Protein AF-A0A9D4Y0A9-F1 (afdb_monomer_lite)

Radius of gyration: 25.13 Å; chains: 1; bounding box: 81×42×46 Å

pLDDT: mean 72.72, std 16.49, range [34.88, 95.12]

Structure (mmCIF, N/CA/C/O backbone):
data_AF-A0A9D4Y0A9-F1
#
_entry.id   AF-A0A9D4Y0A9-F1
#
loop_
_atom_site.group_PDB
_atom_site.id
_atom_site.type_symbol
_atom_site.label_atom_id
_atom_site.label_alt_id
_atom_site.label_comp_id
_atom_site.label_asym_id
_atom_site.label_entity_id
_atom_site.label_seq_id
_atom_site.pdbx_PDB_ins_code
_atom_site.Cartn_x
_atom_site.Cartn_y
_atom_site.Cartn_z
_atom_site.occupancy
_atom_site.B_iso_or_equiv
_atom_site.auth_seq_id
_atom_site.auth_comp_id
_atom_site.auth_asym_id
_atom_site.auth_atom_id
_atom_site.pdbx_PDB_model_num
ATOM 1 N N . MET A 1 1 ? -43.538 0.210 0.755 1.00 42.31 1 MET A N 1
ATOM 2 C CA . MET A 1 1 ? -42.316 -0.611 0.658 1.00 42.31 1 MET A CA 1
ATOM 3 C C . MET A 1 1 ? -41.550 -0.335 1.935 1.00 42.31 1 MET A C 1
ATOM 5 O O . MET A 1 1 ? -41.033 0.759 2.087 1.00 42.31 1 MET A O 1
ATOM 9 N N . PHE A 1 2 ? -41.704 -1.212 2.922 1.00 34.88 2 PHE A N 1
ATOM 10 C CA . PHE A 1 2 ? -41.319 -0.950 4.309 1.00 34.88 2 PHE A CA 1
ATOM 11 C C . PHE A 1 2 ? -40.033 -1.703 4.626 1.00 34.88 2 PHE A C 1
ATOM 13 O O . PHE A 1 2 ? -39.947 -2.895 4.338 1.00 34.88 2 PHE A O 1
ATOM 20 N N . ILE A 1 3 ? -39.069 -1.012 5.230 1.00 43.25 3 ILE A N 1
ATOM 21 C CA . ILE A 1 3 ? -37.944 -1.647 5.911 1.00 43.25 3 ILE A CA 1
ATOM 22 C C . ILE A 1 3 ? -38.524 -2.171 7.222 1.00 43.25 3 ILE A C 1
ATOM 24 O O . ILE A 1 3 ? -38.900 -1.390 8.093 1.00 43.25 3 ILE A O 1
ATOM 28 N N . GLN A 1 4 ? -38.734 -3.481 7.310 1.00 42.62 4 GLN A N 1
ATOM 29 C CA . GLN A 1 4 ? -39.177 -4.113 8.545 1.00 42.62 4 GLN A CA 1
ATOM 30 C C . GLN A 1 4 ? -37.930 -4.609 9.267 1.00 42.62 4 GLN A C 1
ATOM 32 O O . GLN A 1 4 ? -37.292 -5.566 8.833 1.00 42.62 4 GLN A O 1
ATOM 37 N N . THR A 1 5 ? -37.570 -3.924 10.347 1.00 46.09 5 THR A N 1
ATOM 38 C CA . THR A 1 5 ? -36.531 -4.357 11.273 1.00 46.09 5 THR A CA 1
ATOM 39 C C . THR A 1 5 ? -37.108 -5.482 12.129 1.00 46.09 5 THR A C 1
ATOM 41 O O . THR A 1 5 ? -37.903 -5.257 13.040 1.00 46.09 5 THR A O 1
ATOM 44 N N . GLN A 1 6 ? -36.765 -6.732 11.815 1.00 42.66 6 GLN A N 1
ATOM 45 C CA . GLN A 1 6 ? -36.963 -7.815 12.774 1.00 42.66 6 GLN A CA 1
ATOM 46 C C . GLN A 1 6 ? -35.759 -7.850 13.708 1.00 42.66 6 GLN A C 1
ATOM 48 O O . GLN A 1 6 ? -34.638 -8.118 13.289 1.00 42.66 6 GLN A O 1
ATOM 53 N N . SER A 1 7 ? -36.017 -7.553 14.979 1.00 42.94 7 SER A N 1
ATOM 54 C CA . SER A 1 7 ? -35.047 -7.679 16.058 1.00 42.94 7 SER A CA 1
ATOM 55 C C . SER A 1 7 ? -34.827 -9.163 16.360 1.00 42.94 7 SER A C 1
ATOM 57 O O . SER A 1 7 ? -35.723 -9.846 16.857 1.00 42.94 7 SER A O 1
ATOM 59 N N . THR A 1 8 ? -33.634 -9.668 16.054 1.00 45.00 8 THR A N 1
ATOM 60 C CA . THR A 1 8 ? -33.099 -10.902 16.643 1.00 45.00 8 THR A CA 1
ATOM 61 C C . THR A 1 8 ? -31.757 -10.600 17.299 1.00 45.00 8 THR A C 1
ATOM 63 O O . THR A 1 8 ? -31.035 -9.744 16.793 1.00 45.00 8 THR A O 1
ATOM 66 N N . PRO A 1 9 ? -31.398 -11.269 18.409 1.00 51.59 9 PRO A N 1
ATOM 67 C CA . PRO A 1 9 ? -30.566 -10.630 19.420 1.00 51.59 9 PRO A CA 1
ATOM 68 C C . PRO A 1 9 ? -29.122 -10.329 19.038 1.00 51.59 9 PRO A C 1
ATOM 70 O O . PRO A 1 9 ? -28.572 -9.467 19.691 1.00 51.59 9 PRO A O 1
ATOM 73 N N . ASN A 1 10 ? -28.484 -10.984 18.061 1.00 43.28 10 ASN A N 1
ATOM 74 C CA . ASN A 1 10 ? -27.030 -10.814 17.867 1.00 43.28 10 ASN A CA 1
ATOM 75 C C . ASN A 1 10 ? -26.527 -11.081 16.436 1.00 43.28 10 ASN A C 1
ATOM 77 O O . ASN A 1 10 ? -25.427 -11.587 16.258 1.00 43.28 10 ASN A O 1
ATOM 81 N N . THR A 1 11 ? -27.316 -10.816 15.396 1.00 48.38 11 THR A N 1
ATOM 82 C CA . THR A 1 11 ? -26.800 -10.844 14.014 1.00 48.38 11 THR A CA 1
ATOM 83 C C . THR A 1 11 ? -27.599 -9.881 13.148 1.00 48.38 11 THR A C 1
ATOM 85 O O . THR A 1 11 ? -28.676 -10.212 12.653 1.00 48.38 11 THR A O 1
ATOM 88 N N . GLU A 1 12 ? -27.072 -8.674 12.949 1.00 49.12 12 GLU A N 1
ATOM 89 C CA . GLU A 1 12 ? -27.535 -7.801 11.872 1.00 49.12 12 GLU A CA 1
ATOM 90 C C . GLU A 1 12 ? -27.048 -8.388 10.546 1.00 49.12 12 GLU A C 1
ATOM 92 O O . GLU A 1 12 ? -25.934 -8.154 10.082 1.00 49.12 12 GLU A O 1
ATOM 97 N N . SER A 1 13 ? -27.873 -9.246 9.948 1.00 48.97 13 SER A N 1
ATOM 98 C CA . SER A 1 13 ? -27.609 -9.755 8.609 1.00 48.97 13 SER A CA 1
ATOM 99 C C . SER A 1 13 ? -27.963 -8.660 7.602 1.00 48.97 13 SER A C 1
ATOM 101 O O . SER A 1 13 ? -29.125 -8.483 7.232 1.00 48.97 13 SER A O 1
ATOM 103 N N . LEU A 1 14 ? -26.954 -7.888 7.188 1.00 54.03 14 LEU A N 1
ATOM 104 C CA . LEU A 1 14 ? -27.074 -6.919 6.102 1.00 54.03 14 LEU A CA 1
ATOM 105 C C . LEU A 1 14 ? -27.307 -7.676 4.787 1.00 54.03 14 LEU A C 1
ATOM 107 O O . LEU A 1 14 ? -26.376 -8.151 4.137 1.00 54.03 14 LEU A O 1
ATOM 111 N N . MET A 1 15 ? -28.572 -7.821 4.393 1.00 54.88 15 MET A N 1
ATOM 112 C CA . MET A 1 15 ? -28.926 -8.354 3.080 1.00 54.88 15 MET A CA 1
ATOM 113 C C . MET A 1 15 ? -28.636 -7.292 2.017 1.00 54.88 15 MET A C 1
ATOM 115 O O . MET A 1 15 ? -29.389 -6.334 1.844 1.00 54.88 15 MET A O 1
ATOM 119 N N . PHE A 1 16 ? -27.538 -7.463 1.283 1.00 53.59 16 PHE A N 1
ATOM 120 C CA . PHE A 1 16 ? -27.227 -6.617 0.136 1.00 53.59 16 PHE A CA 1
ATOM 121 C C . PHE A 1 16 ? -28.207 -6.907 -1.007 1.00 53.59 16 PHE A C 1
ATOM 123 O O . PHE A 1 16 ? -28.226 -7.998 -1.577 1.00 53.59 16 PHE A O 1
ATOM 130 N N . HIS A 1 17 ? -29.038 -5.923 -1.357 1.00 60.31 17 HIS A N 1
ATOM 131 C CA . HIS A 1 17 ? -29.876 -6.005 -2.548 1.00 60.31 17 HIS A CA 1
ATOM 132 C C . HIS A 1 17 ? -29.044 -5.709 -3.808 1.00 60.31 17 HIS A C 1
ATOM 134 O O . HIS A 1 17 ? -28.286 -4.738 -3.817 1.00 60.31 17 HIS A O 1
ATOM 140 N N . PRO A 1 18 ? -29.233 -6.463 -4.907 1.00 65.38 18 PRO A N 1
ATOM 141 C CA . PRO A 1 18 ? -28.372 -6.407 -6.095 1.00 65.38 18 PRO A CA 1
ATOM 142 C C . PRO A 1 18 ? -28.377 -5.069 -6.863 1.00 65.38 18 PRO A C 1
ATOM 144 O O . PRO A 1 18 ? -27.591 -4.913 -7.786 1.00 65.38 18 PRO A O 1
ATOM 147 N N . ASN A 1 19 ? -29.223 -4.099 -6.486 1.00 67.69 19 ASN A N 1
ATOM 148 C CA . ASN A 1 19 ? -29.311 -2.770 -7.112 1.00 67.69 19 ASN A CA 1
ATOM 149 C C . ASN A 1 19 ? -29.177 -1.606 -6.106 1.00 67.69 19 ASN A C 1
ATOM 151 O O . ASN A 1 19 ? -29.623 -0.493 -6.385 1.00 67.69 19 ASN A O 1
ATOM 155 N N . ALA A 1 20 ? -28.627 -1.840 -4.912 1.00 72.31 20 ALA A N 1
ATOM 156 C CA . ALA A 1 20 ? -28.426 -0.765 -3.944 1.00 72.31 20 ALA A CA 1
ATOM 157 C C . ALA A 1 20 ? -27.282 0.163 -4.397 1.00 72.31 20 ALA A C 1
ATOM 159 O O . ALA A 1 20 ? -26.138 -0.270 -4.525 1.00 72.31 20 ALA A O 1
ATOM 160 N N . SER A 1 21 ? -27.585 1.445 -4.637 1.00 78.94 21 SER A N 1
ATOM 161 C CA . SER A 1 21 ? -26.549 2.453 -4.899 1.00 78.94 21 SER A CA 1
ATOM 162 C C . SER A 1 21 ? -25.767 2.750 -3.617 1.00 78.94 21 SER A C 1
ATOM 164 O O . SER A 1 21 ? -26.349 2.916 -2.542 1.00 78.94 21 SER A O 1
ATOM 166 N N . TRP A 1 22 ? -24.444 2.852 -3.748 1.00 81.56 22 TRP A N 1
ATOM 167 C CA . TRP A 1 22 ? -23.506 3.156 -2.665 1.00 81.56 22 TRP A CA 1
ATOM 168 C C . TRP A 1 22 ? -23.883 4.409 -1.863 1.00 81.56 22 TRP A C 1
ATOM 170 O O . TRP A 1 22 ? -23.676 4.450 -0.652 1.00 81.56 22 TRP A O 1
ATOM 180 N N . GLU A 1 23 ? -24.496 5.406 -2.506 1.00 85.06 23 GLU A N 1
ATOM 181 C CA . GLU A 1 23 ? -24.946 6.635 -1.840 1.00 85.06 23 GLU A CA 1
ATOM 182 C C . GLU A 1 23 ? -25.963 6.379 -0.721 1.00 85.06 23 GLU A C 1
ATOM 184 O O . GLU A 1 23 ? -25.985 7.115 0.264 1.00 85.06 23 GLU A O 1
ATOM 189 N N . PHE A 1 24 ? -26.759 5.312 -0.834 1.00 82.00 24 PHE A N 1
ATOM 190 C CA . PHE A 1 24 ? -27.741 4.924 0.180 1.00 82.00 24 PHE A CA 1
ATOM 191 C C . PHE A 1 24 ? -27.181 3.932 1.202 1.00 82.00 24 PHE A C 1
ATOM 193 O O . PHE A 1 24 ? -27.677 3.874 2.321 1.00 82.00 24 PHE A O 1
ATOM 200 N N . LEU A 1 25 ? -26.133 3.183 0.847 1.00 82.88 25 LEU A N 1
ATOM 201 C CA . LEU A 1 25 ? -25.462 2.253 1.762 1.00 82.88 25 LEU A CA 1
ATOM 202 C C . LEU A 1 25 ? -24.489 2.968 2.702 1.00 82.88 25 LEU A C 1
ATOM 204 O O . LEU A 1 25 ? -24.344 2.579 3.857 1.00 82.88 25 LEU A O 1
ATOM 208 N N . LYS A 1 26 ? -23.836 4.030 2.222 1.00 84.88 26 LYS A N 1
ATOM 209 C CA . LYS A 1 26 ? -22.851 4.801 2.984 1.00 84.88 26 LYS A CA 1
ATOM 210 C C . LYS A 1 26 ? -23.339 5.248 4.375 1.00 84.88 26 LYS A C 1
ATOM 212 O O . LYS A 1 26 ? -22.583 5.034 5.322 1.00 84.88 26 LYS A O 1
ATOM 217 N N . PRO A 1 27 ? -24.530 5.861 4.545 1.00 89.81 27 PRO A N 1
ATOM 218 C CA . PRO A 1 27 ? -24.985 6.287 5.869 1.00 89.81 27 PRO A CA 1
ATOM 219 C C . PRO A 1 27 ? -25.250 5.113 6.822 1.00 89.81 27 PRO A C 1
ATOM 221 O O . PRO A 1 27 ? -24.865 5.201 7.982 1.00 89.81 27 PRO A O 1
ATOM 224 N N . GLU A 1 28 ? -25.830 4.013 6.337 1.00 85.44 28 GLU A N 1
ATOM 225 C CA . GLU A 1 28 ? -26.124 2.818 7.148 1.00 85.44 28 GLU A CA 1
ATOM 226 C C . GLU A 1 28 ? -24.837 2.113 7.601 1.00 85.44 28 GLU A C 1
ATOM 228 O O . GLU A 1 28 ? -24.659 1.821 8.781 1.00 85.44 28 GLU A O 1
ATOM 233 N N . ILE A 1 29 ? -23.882 1.918 6.684 1.00 87.44 29 ILE A N 1
ATOM 234 C CA . ILE A 1 29 ? -22.576 1.315 6.997 1.00 87.44 29 ILE A CA 1
ATOM 235 C C . ILE A 1 29 ? -21.818 2.177 8.008 1.00 87.44 29 ILE A C 1
ATOM 237 O O . ILE A 1 29 ? -21.231 1.662 8.956 1.00 87.44 29 ILE A O 1
ATOM 241 N N . PHE A 1 30 ? -21.826 3.497 7.818 1.00 89.19 30 PHE A N 1
ATOM 242 C CA . PHE A 1 30 ? -21.162 4.409 8.740 1.00 89.19 30 PHE A CA 1
ATOM 243 C C . PHE A 1 30 ? -21.802 4.380 10.131 1.00 89.19 30 PHE A C 1
ATOM 245 O O . PHE A 1 30 ? -21.079 4.369 11.124 1.00 89.19 30 PHE A O 1
ATOM 252 N N . ALA A 1 31 ? -23.135 4.334 10.207 1.00 88.69 31 ALA A N 1
ATOM 253 C CA . ALA A 1 31 ? -23.849 4.212 11.472 1.00 88.69 31 ALA A CA 1
ATOM 254 C C . ALA A 1 31 ? -23.481 2.913 12.199 1.00 88.69 31 ALA A C 1
ATOM 256 O O . ALA A 1 31 ? -23.106 2.976 13.366 1.00 88.69 31 ALA A O 1
ATOM 257 N N . ALA A 1 32 ? -23.482 1.777 11.498 1.00 86.81 32 ALA A N 1
ATOM 258 C CA . ALA A 1 32 ? -23.100 0.485 12.067 1.00 86.81 32 ALA A CA 1
ATOM 259 C C . ALA A 1 32 ? -21.649 0.477 12.585 1.00 86.81 32 ALA A C 1
ATOM 261 O O . ALA A 1 32 ? -21.379 0.008 13.689 1.00 86.81 32 ALA A O 1
ATOM 262 N N . ILE A 1 33 ? -20.707 1.057 11.830 1.00 87.69 33 ILE A N 1
ATOM 263 C CA . ILE A 1 33 ? -19.308 1.181 12.268 1.00 87.69 33 ILE A CA 1
ATOM 264 C C . ILE A 1 33 ? -19.209 2.061 13.522 1.00 87.69 33 ILE A C 1
ATOM 266 O O . ILE A 1 33 ? -18.531 1.696 14.479 1.00 87.69 33 ILE A O 1
ATOM 270 N N . MET A 1 34 ? -19.874 3.218 13.541 1.00 88.12 34 MET A N 1
ATOM 271 C CA . MET A 1 34 ? -19.819 4.141 14.681 1.00 88.12 34 MET A CA 1
ATOM 272 C C . MET A 1 34 ? -20.483 3.563 15.934 1.00 88.12 34 MET A C 1
ATOM 274 O O . MET A 1 34 ? -19.989 3.797 17.039 1.00 88.12 34 MET A O 1
ATOM 278 N N . ASP A 1 35 ? -21.564 2.799 15.773 1.00 84.69 35 ASP A N 1
ATOM 279 C CA . ASP A 1 35 ? -22.215 2.075 16.864 1.00 84.69 35 ASP A CA 1
ATOM 280 C C . ASP A 1 35 ? -21.267 1.028 17.462 1.00 84.69 35 ASP A C 1
ATOM 282 O O . ASP A 1 35 ? -21.054 1.021 18.671 1.00 84.69 35 ASP A O 1
ATOM 286 N N . PHE A 1 36 ? -20.564 0.261 16.621 1.00 84.06 36 PHE A N 1
ATOM 287 C CA . PHE A 1 36 ? -19.533 -0.682 17.064 1.00 84.06 36 PHE A CA 1
ATOM 288 C C . PHE A 1 36 ? -18.380 0.002 17.826 1.00 84.06 36 PHE A C 1
ATOM 290 O O . PHE A 1 36 ? -17.984 -0.435 18.905 1.00 84.06 36 PHE A O 1
ATOM 297 N N . TYR A 1 37 ? -17.847 1.122 17.324 1.00 82.75 37 TYR A N 1
ATOM 298 C CA . TYR A 1 37 ? -16.806 1.866 18.053 1.00 82.75 37 TYR A CA 1
ATOM 299 C C . TYR A 1 37 ? -17.305 2.423 19.394 1.00 82.75 37 TYR A C 1
ATOM 301 O O . TYR A 1 37 ? -16.519 2.574 20.331 1.00 82.75 37 TYR A O 1
ATOM 309 N N . SER A 1 38 ? -18.600 2.727 19.492 1.00 82.75 38 SER A N 1
ATOM 310 C CA . SER A 1 38 ? -19.228 3.243 20.712 1.00 82.75 38 SER A CA 1
ATOM 311 C C . SER A 1 38 ? -19.620 2.129 21.688 1.00 82.75 38 SER A C 1
ATOM 313 O O . SER A 1 38 ? -19.674 2.379 22.892 1.00 82.75 38 SER A O 1
ATOM 315 N N . SER A 1 39 ? -19.862 0.907 21.198 1.00 82.75 39 SER A N 1
ATOM 316 C CA . SER A 1 39 ? -20.247 -0.254 22.008 1.00 82.75 39 SER A CA 1
ATOM 317 C C . SER A 1 39 ? -19.091 -0.784 22.864 1.00 82.75 39 SER A C 1
ATOM 319 O O . SER A 1 39 ? -19.326 -1.441 23.879 1.00 82.75 39 SER A O 1
ATOM 321 N N . GLY A 1 40 ? -17.844 -0.457 22.499 1.00 78.62 40 GLY A N 1
ATOM 322 C CA . GLY A 1 40 ? -16.646 -0.869 23.234 1.00 78.62 40 GLY A CA 1
ATOM 323 C C . GLY A 1 40 ? -16.357 -2.368 23.131 1.00 78.62 40 GLY A C 1
ATOM 324 O O . GLY A 1 40 ? -15.604 -2.904 23.946 1.00 78.62 40 GLY A O 1
ATOM 325 N N . GLU A 1 41 ? -16.963 -3.046 22.156 1.00 77.25 41 GLU A N 1
ATOM 326 C CA . GLU A 1 41 ? -16.726 -4.457 21.886 1.00 77.25 41 GLU A CA 1
ATOM 327 C C . GLU A 1 41 ? -15.267 -4.673 21.431 1.00 77.25 41 GLU A C 1
ATOM 329 O O . GLU A 1 41 ? -14.704 -3.832 20.719 1.00 77.25 41 GLU A O 1
ATOM 334 N N . PRO A 1 42 ? -14.594 -5.754 21.871 1.00 77.62 42 PRO A N 1
ATOM 335 C CA . PRO A 1 42 ? -13.219 -6.008 21.473 1.00 77.62 42 PRO A CA 1
ATOM 336 C C . PRO A 1 42 ? -13.088 -6.083 19.945 1.00 77.62 42 PRO A C 1
ATOM 338 O O . PRO A 1 42 ? -13.618 -6.980 19.301 1.00 77.62 42 PRO A O 1
ATOM 341 N N . LEU A 1 43 ? -12.307 -5.151 19.384 1.00 68.56 43 LEU A N 1
ATOM 342 C CA . LEU A 1 43 ? -11.956 -5.068 17.955 1.00 68.56 43 LEU A CA 1
ATOM 343 C C . LEU A 1 43 ? -11.306 -6.349 17.413 1.00 68.56 43 LEU A C 1
ATOM 345 O O . LEU A 1 43 ? -11.306 -6.592 16.208 1.00 68.56 43 LEU A O 1
ATOM 349 N N . PHE A 1 44 ? -10.729 -7.149 18.307 1.00 63.53 44 PHE A N 1
ATOM 350 C CA . PHE A 1 44 ? -10.057 -8.394 17.994 1.00 63.53 44 PHE A CA 1
ATOM 351 C C . PHE A 1 44 ? -10.674 -9.490 18.857 1.00 63.53 44 PHE A C 1
ATOM 353 O O . PHE A 1 44 ? -10.387 -9.582 20.050 1.00 63.53 44 PHE A O 1
ATOM 360 N N . LEU A 1 45 ? -11.513 -10.324 18.247 1.00 57.22 45 LEU A N 1
ATOM 361 C CA . LEU A 1 45 ? -11.714 -11.681 18.739 1.00 57.22 45 LEU A CA 1
ATOM 362 C C . LEU A 1 45 ? -10.352 -12.361 18.626 1.00 57.22 45 LEU A C 1
ATOM 364 O O . LEU A 1 45 ? -9.763 -12.370 17.546 1.00 57.22 45 LEU A O 1
ATOM 368 N N . ASP A 1 46 ? -9.829 -12.796 19.766 1.00 51.53 46 ASP A N 1
ATOM 369 C CA . ASP A 1 46 ? -8.555 -13.464 20.006 1.00 51.53 46 ASP A CA 1
ATOM 370 C C . ASP A 1 46 ? -7.873 -13.962 18.722 1.00 51.53 46 ASP A C 1
ATOM 372 O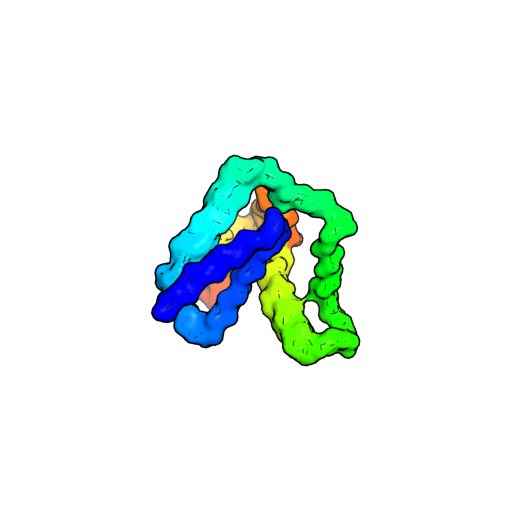 O . ASP A 1 46 ? -8.430 -14.784 17.989 1.00 51.53 46 ASP A O 1
ATOM 376 N N . SER A 1 47 ? -6.648 -13.483 18.472 1.00 55.16 47 SER A N 1
ATOM 377 C CA . SER A 1 47 ? -5.805 -13.678 17.274 1.00 55.16 47 SER A CA 1
ATOM 378 C C . SER A 1 47 ? -5.497 -15.133 16.859 1.00 55.16 47 SER A C 1
ATOM 380 O O . SER A 1 47 ? -4.539 -15.382 16.129 1.00 55.16 47 SER A O 1
ATOM 382 N N . G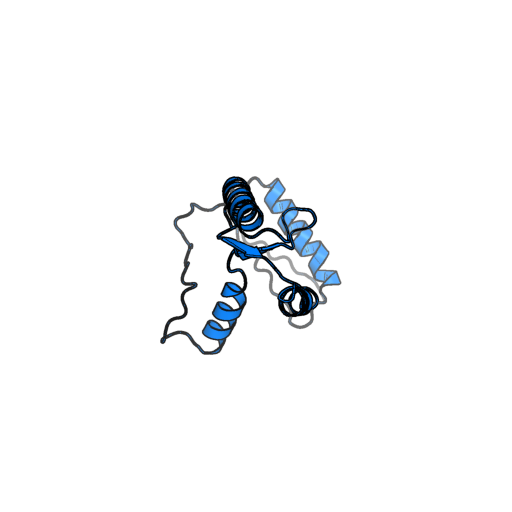LN A 1 48 ? -6.270 -16.113 17.315 1.00 53.31 48 GLN A N 1
ATOM 383 C CA . GLN A 1 48 ? -6.122 -17.532 17.035 1.00 53.31 48 GLN A CA 1
ATOM 384 C C . GLN A 1 48 ? -7.363 -18.172 16.383 1.00 53.31 48 GLN A C 1
ATOM 386 O O . GLN A 1 48 ? -7.336 -19.365 16.098 1.00 53.31 48 GLN A O 1
ATOM 391 N N . ALA A 1 49 ? -8.411 -17.406 16.058 1.00 51.78 49 ALA A N 1
ATOM 392 C CA . ALA A 1 49 ? -9.615 -17.934 15.409 1.00 51.78 49 ALA A CA 1
ATOM 393 C C . ALA A 1 49 ? -10.020 -17.138 14.155 1.00 51.78 49 ALA A C 1
ATOM 395 O O . ALA A 1 49 ? -11.105 -16.586 14.123 1.00 51.78 49 ALA A O 1
ATOM 396 N N . THR A 1 50 ? -9.120 -17.103 13.156 1.00 45.91 50 THR A N 1
ATOM 397 C CA . THR A 1 50 ? -9.324 -16.887 11.691 1.00 45.91 50 THR A CA 1
ATOM 398 C C . THR A 1 50 ? -8.175 -16.108 11.039 1.00 45.91 50 THR A C 1
ATOM 400 O O . THR A 1 50 ? -8.370 -15.342 10.101 1.00 45.91 50 THR A O 1
ATOM 403 N N . ALA A 1 51 ? -6.930 -16.349 11.448 1.00 45.97 51 ALA A N 1
ATOM 404 C CA . ALA A 1 51 ? -5.828 -16.208 10.503 1.00 45.97 51 ALA A CA 1
ATOM 405 C C . ALA A 1 51 ? -5.809 -17.461 9.614 1.00 45.97 51 ALA A C 1
ATOM 407 O O . ALA A 1 51 ? -4.898 -18.279 9.708 1.00 45.97 51 ALA A O 1
ATOM 408 N N . SER A 1 52 ? -6.814 -17.630 8.747 1.00 52.09 52 SER A N 1
ATOM 409 C CA . SER A 1 52 ? -6.613 -18.440 7.543 1.00 52.09 52 SER A CA 1
ATOM 410 C C . SER A 1 52 ? -5.711 -17.612 6.625 1.00 52.09 52 SER A C 1
ATOM 412 O O . SER A 1 52 ? -6.143 -16.974 5.674 1.00 52.09 52 SER A O 1
ATOM 414 N N . LYS A 1 53 ? -4.438 -17.510 7.018 1.00 52.44 53 LYS A N 1
ATOM 415 C CA . LYS A 1 53 ? -3.350 -16.983 6.200 1.00 52.44 53 LYS A CA 1
ATOM 416 C C . LYS A 1 53 ? -2.922 -18.096 5.259 1.00 52.44 53 LYS A C 1
ATOM 418 O O . LYS A 1 53 ? -1.811 -18.600 5.369 1.00 52.44 53 LYS A O 1
ATOM 423 N N . ASP A 1 54 ? -3.819 -18.495 4.375 1.00 64.19 54 ASP A N 1
ATOM 424 C CA . ASP A 1 54 ? -3.395 -19.220 3.193 1.00 64.19 54 ASP A CA 1
ATOM 425 C C . ASP A 1 54 ? -3.387 -18.252 2.013 1.00 64.19 54 ASP A C 1
ATOM 427 O O . ASP A 1 54 ? -4.285 -18.220 1.178 1.00 64.19 54 ASP A O 1
ATOM 431 N N . THR A 1 55 ? -2.408 -17.348 2.038 1.00 67.38 55 THR A N 1
ATOM 432 C CA . THR A 1 55 ? -2.122 -16.438 0.922 1.00 67.38 55 THR A CA 1
ATOM 433 C C . THR A 1 55 ? -1.219 -17.095 -0.114 1.00 67.38 55 THR A C 1
ATOM 435 O O . THR A 1 55 ? -1.005 -16.509 -1.163 1.00 67.38 55 THR A O 1
ATOM 438 N N . ALA A 1 56 ? -0.683 -18.285 0.175 1.00 73.06 56 ALA A N 1
ATOM 439 C CA . ALA A 1 56 ? 0.099 -19.037 -0.785 1.00 73.06 56 ALA A CA 1
ATOM 440 C C . ALA A 1 56 ? -0.822 -19.543 -1.900 1.00 73.06 56 ALA A C 1
ATOM 442 O O . ALA A 1 56 ? -1.925 -20.026 -1.638 1.00 73.06 56 ALA A O 1
ATOM 443 N N . ILE A 1 57 ? -0.375 -19.411 -3.146 1.00 71.88 57 ILE A N 1
ATOM 444 C CA . ILE A 1 57 ? -1.045 -20.046 -4.278 1.00 71.88 57 ILE A CA 1
ATOM 445 C C . ILE A 1 57 ? -0.751 -21.546 -4.209 1.00 71.88 57 ILE A C 1
ATOM 447 O O . ILE A 1 57 ? 0.410 -21.959 -4.214 1.00 71.88 57 ILE A O 1
ATOM 451 N N . HIS A 1 58 ? -1.806 -22.344 -4.132 1.00 79.81 58 HIS A N 1
ATOM 452 C CA . HIS A 1 58 ? -1.764 -23.798 -4.116 1.00 79.81 58 HIS A CA 1
ATOM 453 C C . HIS A 1 58 ? -2.311 -24.366 -5.432 1.00 79.81 58 HIS A C 1
ATOM 455 O O . HIS A 1 58 ? -3.182 -2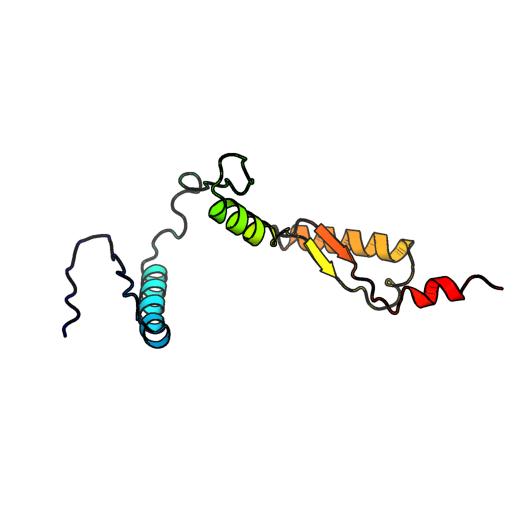3.774 -6.065 1.00 79.81 58 HIS A O 1
ATOM 461 N N . ASP A 1 59 ? -1.811 -25.534 -5.847 1.00 78.94 59 ASP A N 1
ATOM 462 C CA . ASP A 1 59 ? -2.235 -26.205 -7.091 1.00 78.94 59 ASP A CA 1
ATOM 463 C C . ASP A 1 59 ? -3.715 -26.640 -7.060 1.00 78.94 59 ASP A C 1
ATOM 465 O O . ASP A 1 59 ? -4.332 -26.911 -8.090 1.00 78.94 59 ASP A O 1
ATOM 469 N N . ASP A 1 60 ? -4.279 -26.717 -5.859 1.00 86.56 60 ASP A N 1
ATOM 470 C CA . ASP A 1 60 ? -5.668 -27.025 -5.548 1.00 86.56 60 ASP A CA 1
ATOM 471 C C . ASP A 1 60 ? -6.577 -25.780 -5.459 1.00 86.56 60 ASP A C 1
ATOM 473 O O . ASP A 1 60 ? -7.794 -25.920 -5.297 1.00 86.56 60 ASP A O 1
ATOM 477 N N . ASP A 1 61 ? -6.035 -24.568 -5.641 1.00 84.88 61 ASP A N 1
ATOM 478 C CA . ASP A 1 61 ? -6.836 -23.347 -5.729 1.00 84.88 61 ASP A CA 1
ATOM 479 C C . ASP A 1 61 ? -7.640 -23.284 -7.037 1.00 84.88 61 ASP A C 1
ATOM 481 O O . ASP A 1 61 ? -7.166 -23.596 -8.130 1.00 84.88 61 ASP A O 1
ATOM 485 N N . SER A 1 62 ? -8.884 -22.806 -6.947 1.00 90.00 62 SER A N 1
ATOM 486 C CA . SER A 1 62 ? -9.658 -22.489 -8.154 1.00 90.00 62 SER A CA 1
ATOM 487 C C . SER A 1 62 ? -9.022 -21.325 -8.923 1.00 90.00 62 SER A C 1
ATOM 489 O O . SER A 1 62 ? -8.471 -20.415 -8.309 1.00 90.00 62 SER A O 1
ATOM 491 N N . GLU A 1 63 ? -9.184 -21.291 -10.248 1.00 88.25 63 GLU A N 1
ATOM 492 C CA . GLU A 1 63 ? -8.665 -20.224 -11.126 1.00 88.25 63 GLU A CA 1
ATOM 493 C C . GLU A 1 63 ? -8.971 -18.808 -10.599 1.00 88.25 63 GLU A C 1
ATOM 495 O O . GLU A 1 63 ? -8.101 -17.942 -10.555 1.00 88.25 63 GLU A O 1
ATOM 500 N N . THR A 1 64 ? -10.198 -18.575 -10.123 1.00 86.88 64 THR A N 1
ATOM 501 C CA . THR A 1 64 ? -10.602 -17.284 -9.546 1.00 86.88 64 THR A CA 1
ATOM 502 C C . THR A 1 64 ? -9.887 -16.982 -8.230 1.00 86.88 64 THR A C 1
ATOM 504 O O . THR A 1 64 ? -9.516 -15.839 -7.983 1.00 86.88 64 THR A O 1
ATOM 507 N N . VAL A 1 65 ? -9.680 -17.991 -7.383 1.00 84.50 65 VAL A N 1
ATOM 508 C CA . VAL A 1 65 ? -8.959 -17.837 -6.111 1.00 84.50 65 VAL A CA 1
ATOM 509 C C . VAL A 1 65 ? -7.478 -17.578 -6.367 1.00 84.50 65 VAL A C 1
ATOM 511 O O . VAL A 1 65 ? -6.927 -16.683 -5.737 1.00 84.50 65 VAL A O 1
ATOM 514 N N . ALA A 1 66 ? -6.865 -18.264 -7.332 1.00 82.31 66 ALA A N 1
ATOM 515 C CA . ALA A 1 66 ? -5.489 -18.011 -7.750 1.00 82.31 66 ALA A CA 1
ATOM 516 C C . ALA A 1 66 ? -5.314 -16.572 -8.266 1.00 82.31 66 ALA A C 1
ATOM 518 O O . ALA A 1 66 ? -4.415 -15.867 -7.817 1.00 82.31 66 ALA A O 1
ATOM 519 N N . MET A 1 67 ? -6.235 -16.090 -9.109 1.00 81.56 67 MET A N 1
ATOM 520 C CA . MET A 1 67 ? -6.230 -14.705 -9.597 1.00 81.56 67 MET A CA 1
ATOM 521 C C . MET A 1 67 ? -6.411 -13.681 -8.462 1.00 81.56 67 MET A C 1
ATOM 523 O O . MET A 1 67 ? -5.750 -12.644 -8.437 1.00 81.56 67 MET A O 1
ATOM 527 N N . ILE A 1 68 ? -7.301 -13.947 -7.501 1.00 83.94 68 ILE A N 1
ATOM 528 C CA . ILE A 1 68 ? -7.491 -13.072 -6.334 1.00 83.94 68 ILE A CA 1
ATOM 529 C C . ILE A 1 68 ? -6.239 -13.075 -5.445 1.00 83.94 68 ILE A C 1
ATOM 531 O O . ILE A 1 68 ? -5.822 -12.007 -4.996 1.00 83.94 68 ILE A O 1
ATOM 535 N N . LYS A 1 69 ? -5.626 -14.242 -5.207 1.00 80.19 69 LYS A N 1
ATOM 536 C CA . LYS A 1 69 ? -4.380 -14.372 -4.437 1.00 80.19 69 LYS A CA 1
ATOM 537 C C . LYS A 1 69 ? -3.239 -13.606 -5.118 1.00 80.19 69 LYS A C 1
ATOM 539 O O . LYS A 1 69 ? -2.601 -12.799 -4.453 1.00 80.19 69 LYS A O 1
ATOM 544 N N . GLU A 1 70 ? -3.089 -13.716 -6.438 1.00 75.44 70 GLU A N 1
ATOM 545 C CA . GLU A 1 70 ? -2.117 -12.950 -7.236 1.00 75.44 70 GLU A CA 1
ATOM 546 C C . GLU A 1 70 ? -2.301 -11.422 -7.090 1.00 75.44 70 GLU A C 1
ATOM 548 O O . GLU A 1 70 ? -1.342 -10.675 -6.867 1.00 75.44 70 GLU A O 1
ATOM 553 N N . LEU A 1 71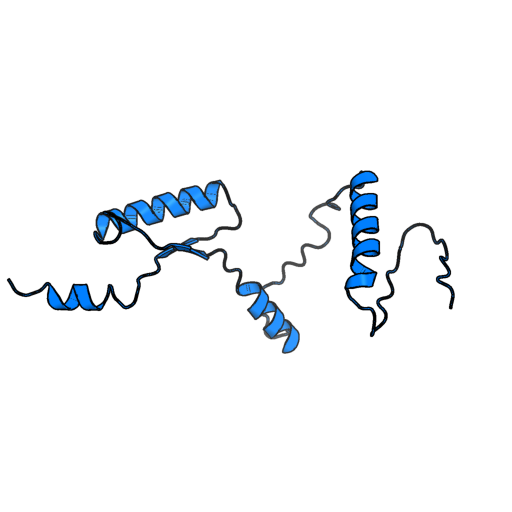 ? -3.547 -10.937 -7.126 1.00 74.00 71 LEU A N 1
ATOM 554 C CA . LEU A 1 71 ? -3.855 -9.515 -6.920 1.00 74.00 71 LEU A CA 1
ATOM 555 C C . LEU A 1 71 ? -3.553 -9.040 -5.490 1.00 74.00 71 LEU A C 1
ATOM 557 O O . LEU A 1 71 ? -3.107 -7.909 -5.291 1.00 74.00 71 LEU A O 1
ATOM 561 N N . LEU A 1 72 ? -3.776 -9.884 -4.481 1.00 68.12 72 LEU A N 1
ATOM 562 C CA . LEU A 1 72 ? -3.463 -9.562 -3.086 1.00 68.12 72 LEU A CA 1
ATOM 563 C C . LEU A 1 72 ? -1.951 -9.541 -2.835 1.00 68.12 72 LEU A C 1
ATOM 565 O O . LEU A 1 72 ? -1.459 -8.655 -2.132 1.00 68.12 72 LEU A O 1
ATOM 569 N N . GLU A 1 73 ? -1.210 -10.446 -3.470 1.00 64.38 73 GLU A N 1
ATOM 570 C CA . GLU A 1 73 ? 0.249 -10.553 -3.380 1.00 64.38 73 GLU A CA 1
ATOM 571 C C . GLU A 1 73 ? 0.975 -9.336 -3.969 1.00 64.38 73 GLU A C 1
ATOM 573 O O . GLU A 1 73 ? 2.117 -9.052 -3.609 1.00 64.38 73 GLU A O 1
ATOM 578 N N . THR A 1 74 ? 0.277 -8.534 -4.781 1.00 60.12 74 THR A N 1
ATOM 579 C CA . THR A 1 74 ? 0.764 -7.242 -5.292 1.00 60.12 74 THR A CA 1
ATOM 580 C C . THR A 1 74 ? 1.132 -6.263 -4.155 1.00 60.12 74 THR A C 1
ATOM 582 O O . THR A 1 74 ? 1.912 -5.334 -4.358 1.00 60.12 74 THR A O 1
ATOM 585 N N . HIS A 1 75 ? 0.676 -6.505 -2.919 1.00 63.44 75 HIS A N 1
ATOM 586 C CA . HIS A 1 75 ? 1.153 -5.824 -1.710 1.00 63.44 75 HIS A CA 1
ATOM 587 C C . HIS A 1 75 ? 2.412 -6.513 -1.151 1.00 63.44 75 HIS A C 1
ATOM 589 O O . HIS A 1 75 ? 2.438 -7.008 -0.024 1.00 63.44 75 HIS A O 1
ATOM 595 N N . THR A 1 76 ? 3.486 -6.537 -1.943 1.00 69.50 76 THR A N 1
ATOM 596 C CA . THR A 1 76 ? 4.739 -7.254 -1.634 1.00 69.50 76 THR A CA 1
ATOM 597 C C . THR A 1 76 ? 5.514 -6.686 -0.437 1.00 69.50 76 THR A C 1
ATOM 599 O O . THR A 1 76 ? 6.511 -7.271 -0.015 1.00 69.50 76 THR A O 1
ATOM 602 N N . GLY A 1 77 ? 5.079 -5.559 0.137 1.00 81.81 77 GLY A N 1
ATOM 603 C CA . GLY A 1 77 ? 5.808 -4.844 1.188 1.00 81.81 77 GLY A CA 1
ATOM 604 C C . GLY A 1 77 ? 7.073 -4.149 0.673 1.00 81.81 77 GLY A C 1
ATOM 605 O O . GLY A 1 77 ? 7.891 -3.711 1.479 1.00 81.81 77 GLY A O 1
ATOM 606 N N . ILE A 1 78 ? 7.253 -4.053 -0.649 1.00 87.94 78 ILE A N 1
ATOM 607 C CA . ILE A 1 78 ? 8.389 -3.371 -1.267 1.00 87.94 78 ILE A CA 1
ATOM 608 C C . ILE A 1 78 ? 8.037 -1.907 -1.523 1.00 87.94 78 ILE A C 1
ATOM 610 O O . ILE A 1 78 ? 7.099 -1.592 -2.256 1.00 87.94 78 ILE A O 1
ATOM 614 N N . VAL A 1 79 ? 8.814 -1.002 -0.933 1.00 87.75 79 VAL A N 1
ATOM 615 C CA . VAL A 1 79 ? 8.664 0.443 -1.115 1.00 87.75 79 VAL A CA 1
ATOM 616 C C . VAL A 1 79 ? 9.613 0.915 -2.212 1.00 87.75 79 VAL A C 1
ATOM 618 O O . VAL A 1 79 ? 10.832 0.808 -2.082 1.00 87.75 79 VAL A O 1
ATOM 621 N N . LYS A 1 80 ? 9.063 1.470 -3.294 1.00 90.12 80 LYS A N 1
ATOM 622 C CA . LYS A 1 80 ? 9.853 2.089 -4.366 1.00 90.12 80 LYS A CA 1
ATOM 623 C C . LYS A 1 80 ? 10.186 3.529 -4.005 1.00 90.12 80 LYS A C 1
ATOM 625 O O . LYS A 1 80 ? 9.294 4.311 -3.680 1.00 90.12 80 LYS A O 1
ATOM 630 N N . LEU A 1 81 ? 11.468 3.872 -4.046 1.00 86.12 81 LEU A N 1
ATOM 631 C CA . LEU A 1 81 ? 11.969 5.196 -3.700 1.00 86.12 81 LEU A CA 1
ATOM 632 C C . LEU A 1 81 ? 12.826 5.752 -4.830 1.00 86.12 81 LEU A C 1
ATOM 634 O O . LEU A 1 81 ? 13.717 5.082 -5.348 1.00 86.12 81 LEU A O 1
ATOM 638 N N . LYS A 1 82 ? 12.622 7.029 -5.137 1.00 86.44 82 LYS A N 1
ATOM 639 C CA . LYS A 1 82 ? 13.514 7.796 -5.998 1.00 86.44 82 LYS A CA 1
ATOM 640 C C . LYS A 1 82 ? 14.454 8.625 -5.139 1.00 86.44 82 LYS A C 1
ATOM 642 O O . LYS A 1 82 ? 14.024 9.542 -4.439 1.00 86.44 82 LYS A O 1
ATOM 647 N N . MET A 1 83 ? 15.743 8.306 -5.181 1.00 84.00 83 MET A N 1
ATOM 648 C CA . MET A 1 83 ? 16.747 9.097 -4.473 1.00 84.00 83 MET A CA 1
ATOM 649 C C . MET A 1 83 ? 17.001 10.408 -5.215 1.00 84.00 83 MET A C 1
ATOM 651 O O . MET A 1 83 ? 17.216 10.410 -6.423 1.00 84.00 83 MET A O 1
ATOM 655 N N . GLN A 1 84 ? 17.001 11.526 -4.490 1.00 81.50 84 GLN A N 1
ATOM 656 C CA . GLN A 1 84 ? 17.329 12.844 -5.033 1.00 81.50 84 GLN A CA 1
ATOM 657 C C . GLN A 1 84 ? 18.603 13.394 -4.377 1.00 81.50 84 GLN A C 1
ATOM 659 O O . GLN A 1 84 ? 18.854 13.171 -3.192 1.00 81.50 84 GLN A O 1
ATOM 664 N N . GLY A 1 85 ? 19.398 14.149 -5.139 1.00 79.19 85 GLY A N 1
ATOM 665 C CA . GLY A 1 85 ? 20.593 14.841 -4.644 1.00 79.19 85 GLY A CA 1
ATOM 666 C C . GLY A 1 85 ? 21.879 14.016 -4.743 1.00 79.19 85 GLY A C 1
ATOM 667 O O . GLY A 1 85 ? 21.970 13.071 -5.513 1.00 79.19 85 GLY A O 1
ATOM 668 N N . ALA A 1 86 ? 22.900 14.368 -3.958 1.00 76.81 86 ALA A N 1
ATOM 669 C CA . ALA A 1 86 ? 24.252 13.801 -4.086 1.00 76.81 86 ALA A CA 1
ATOM 670 C C . ALA A 1 86 ? 24.336 12.267 -3.911 1.00 76.81 86 ALA A C 1
ATOM 672 O O . ALA A 1 86 ? 25.316 11.651 -4.323 1.00 76.81 86 ALA A O 1
ATOM 673 N N . CYS A 1 87 ? 23.321 11.647 -3.302 1.00 70.06 87 CYS A N 1
ATOM 674 C CA . CYS A 1 87 ? 23.273 10.202 -3.081 1.00 70.06 87 CYS A CA 1
ATOM 675 C C . CYS A 1 87 ? 22.699 9.413 -4.268 1.00 70.06 87 CYS A C 1
ATOM 677 O O . CYS A 1 87 ? 22.804 8.192 -4.254 1.00 70.06 87 CYS A O 1
ATOM 679 N N . SER A 1 88 ? 22.116 10.068 -5.283 1.00 72.25 88 SER A N 1
ATOM 680 C CA . SER A 1 88 ? 21.510 9.376 -6.429 1.00 72.25 88 SER A CA 1
ATOM 681 C C . SER A 1 88 ? 22.531 8.865 -7.451 1.00 72.25 88 SER A C 1
ATOM 683 O O . SER A 1 88 ? 22.230 7.910 -8.152 1.00 72.25 88 SER A O 1
ATOM 685 N N . GLY A 1 89 ? 23.727 9.465 -7.524 1.00 70.38 89 GLY A N 1
ATOM 686 C CA . GLY A 1 89 ? 24.732 9.169 -8.561 1.00 70.38 89 GLY A CA 1
ATOM 687 C C . GLY A 1 89 ? 26.036 8.534 -8.067 1.00 70.38 89 GLY A C 1
ATOM 688 O O . GLY A 1 89 ? 26.962 8.365 -8.851 1.00 70.38 89 GLY A O 1
ATOM 689 N N . CYS A 1 90 ? 26.155 8.215 -6.774 1.00 78.25 90 CYS A N 1
ATOM 690 C CA . CYS A 1 90 ? 27.345 7.560 -6.226 1.00 78.25 90 CYS A CA 1
ATOM 691 C C . CYS A 1 90 ? 26.984 6.154 -5.716 1.00 78.25 90 CYS A C 1
ATOM 693 O O . CYS A 1 90 ? 26.169 6.046 -4.792 1.00 78.25 90 CYS A O 1
ATOM 695 N N . PRO A 1 91 ? 27.573 5.072 -6.259 1.00 78.19 91 PRO A N 1
ATOM 696 C CA . PRO A 1 91 ? 27.193 3.699 -5.917 1.00 78.19 91 PRO A CA 1
ATOM 697 C C . PRO A 1 91 ? 27.457 3.348 -4.445 1.00 78.19 91 PRO A C 1
ATOM 699 O O . PRO A 1 91 ? 26.715 2.577 -3.846 1.00 78.19 91 PRO A O 1
ATOM 702 N N . SER A 1 92 ? 28.470 3.947 -3.811 1.00 80.00 92 SER A N 1
ATOM 703 C CA . SER A 1 92 ? 28.746 3.711 -2.386 1.00 80.00 92 SER A CA 1
ATOM 704 C C . SER A 1 92 ? 27.748 4.426 -1.465 1.00 80.00 92 SER A C 1
ATOM 706 O O . SER A 1 92 ? 27.304 3.864 -0.456 1.00 80.00 92 SER A O 1
ATOM 708 N N . SER A 1 93 ? 27.354 5.649 -1.823 1.00 83.38 93 SER A N 1
ATOM 709 C CA . SER A 1 93 ? 26.396 6.449 -1.053 1.00 83.38 93 SER A CA 1
ATOM 710 C C . SER A 1 93 ? 24.956 5.958 -1.221 1.00 83.38 93 SER A C 1
ATOM 712 O O . SER A 1 93 ? 24.217 5.929 -0.240 1.00 83.38 93 SER A O 1
ATOM 714 N N . SER A 1 94 ? 24.563 5.535 -2.428 1.00 84.38 94 SER A N 1
ATOM 715 C CA . SER A 1 94 ? 23.219 5.007 -2.723 1.00 84.38 94 SER A CA 1
ATOM 716 C C . SER A 1 94 ? 22.937 3.706 -1.973 1.00 84.38 94 SER A C 1
ATOM 718 O O . SER A 1 94 ? 21.894 3.590 -1.334 1.00 84.38 94 SER A O 1
ATOM 720 N N . VAL A 1 95 ? 23.891 2.766 -1.943 1.00 87.69 95 VAL A N 1
ATOM 721 C CA . VAL A 1 95 ? 23.763 1.512 -1.178 1.00 87.69 95 VAL A CA 1
ATOM 722 C C . VAL A 1 95 ? 23.616 1.787 0.318 1.00 87.69 95 VAL A C 1
ATOM 724 O O . VAL A 1 95 ? 22.709 1.260 0.958 1.00 87.69 95 VAL A O 1
ATOM 727 N N . THR A 1 96 ? 24.472 2.646 0.879 1.00 89.06 96 THR A N 1
ATOM 728 C CA . THR A 1 96 ? 24.425 2.984 2.312 1.00 89.06 96 THR A CA 1
ATOM 729 C C . THR A 1 96 ? 23.102 3.656 2.681 1.00 89.06 96 THR A C 1
ATOM 731 O O . THR A 1 96 ? 22.477 3.298 3.681 1.00 89.06 96 THR A O 1
ATOM 734 N N . LEU A 1 97 ? 22.650 4.609 1.861 1.00 89.88 97 LEU A N 1
ATOM 735 C CA . LEU A 1 97 ? 21.404 5.330 2.096 1.00 89.88 97 LEU A CA 1
ATOM 736 C C . LEU A 1 97 ? 20.184 4.414 1.951 1.00 89.88 97 LEU A C 1
ATOM 738 O O . LEU A 1 97 ? 19.271 4.493 2.770 1.00 89.88 97 LEU A O 1
ATOM 742 N N . LYS A 1 98 ? 20.186 3.515 0.960 1.00 90.50 98 LYS A N 1
ATOM 743 C CA . LYS A 1 98 ? 19.111 2.545 0.730 1.00 90.50 98 LYS A CA 1
ATOM 744 C C . LYS A 1 98 ? 18.930 1.663 1.961 1.00 90.50 98 LYS A C 1
ATOM 746 O O . LYS A 1 98 ? 17.832 1.612 2.505 1.00 90.50 98 LYS A O 1
ATOM 751 N N . SER A 1 99 ? 20.018 1.062 2.443 1.00 92.19 99 SER A N 1
ATOM 752 C CA . SER A 1 99 ? 20.004 0.213 3.639 1.00 92.19 99 SER A CA 1
ATOM 753 C C . SER A 1 99 ? 19.556 0.975 4.890 1.00 92.19 99 SER A C 1
ATOM 755 O O . SER A 1 99 ? 18.840 0.430 5.728 1.00 92.19 99 SER A O 1
ATOM 757 N N . GLY A 1 100 ? 19.945 2.248 5.025 1.00 93.50 100 GLY A N 1
ATOM 758 C CA . GLY A 1 100 ? 19.509 3.097 6.135 1.00 93.50 100 GLY A CA 1
ATOM 759 C C . GLY A 1 100 ? 18.003 3.374 6.120 1.00 93.50 100 GLY A C 1
ATOM 760 O O . GLY A 1 100 ? 17.344 3.240 7.152 1.00 93.50 100 GLY A O 1
ATOM 761 N N . ILE A 1 101 ? 17.454 3.727 4.954 1.00 93.38 101 ILE A N 1
ATOM 762 C CA . ILE A 1 101 ? 16.021 4.003 4.791 1.00 93.38 101 ILE A CA 1
ATOM 763 C C . ILE A 1 101 ? 15.198 2.728 4.976 1.00 93.38 101 ILE A C 1
ATOM 765 O O . ILE A 1 101 ? 14.182 2.761 5.663 1.00 93.38 101 ILE A O 1
ATOM 769 N N . GLU A 1 102 ? 15.648 1.608 4.415 1.00 94.19 102 GLU A N 1
ATOM 770 C CA . GLU A 1 102 ? 15.002 0.305 4.563 1.00 94.19 102 GLU A CA 1
ATOM 771 C C . GLU A 1 102 ? 14.886 -0.102 6.035 1.00 94.19 102 GLU A C 1
ATOM 773 O O . GLU A 1 102 ? 13.783 -0.349 6.518 1.00 94.19 102 GLU A O 1
ATOM 778 N N . ASN A 1 103 ? 15.993 -0.062 6.782 1.00 95.12 103 ASN A N 1
ATOM 779 C CA . ASN A 1 103 ? 15.999 -0.414 8.202 1.00 95.12 103 ASN A CA 1
ATOM 780 C C . ASN A 1 103 ? 15.110 0.521 9.043 1.00 95.12 103 ASN A C 1
ATOM 782 O O . ASN A 1 103 ? 14.434 0.086 9.973 1.00 95.12 103 ASN A O 1
ATOM 786 N N . MET A 1 104 ? 15.086 1.815 8.711 1.00 94.75 104 MET A N 1
ATOM 787 C CA . MET A 1 104 ? 14.219 2.782 9.383 1.00 94.75 104 MET A CA 1
ATOM 788 C C . MET A 1 104 ? 12.736 2.511 9.083 1.00 94.75 104 MET A C 1
ATOM 790 O O . MET A 1 104 ? 11.917 2.512 10.000 1.00 94.75 104 MET A O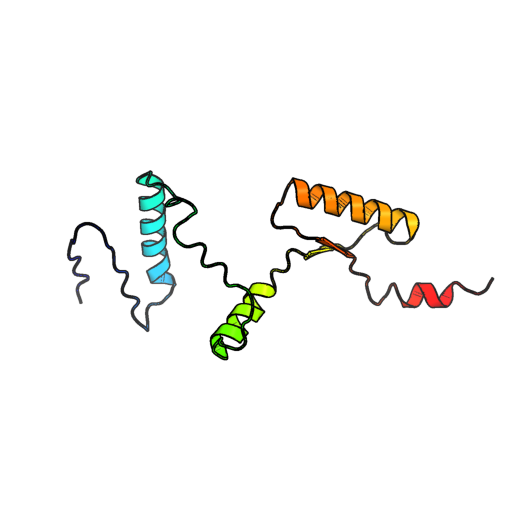 1
ATOM 794 N N . LEU A 1 105 ? 12.380 2.262 7.821 1.00 93.44 105 LEU A N 1
ATOM 795 C CA . LEU A 1 105 ? 11.001 1.973 7.428 1.00 93.44 105 LEU A CA 1
ATOM 796 C C . LEU A 1 105 ? 10.505 0.665 8.042 1.00 93.44 105 LEU A C 1
ATOM 798 O O . LEU A 1 105 ? 9.410 0.660 8.586 1.00 93.44 105 LEU A O 1
ATOM 802 N N . MET A 1 106 ? 11.322 -0.389 8.062 1.00 91.00 106 MET A N 1
ATOM 803 C CA . MET A 1 106 ? 10.988 -1.650 8.738 1.00 91.00 106 MET A CA 1
ATOM 804 C C . MET A 1 106 ? 10.752 -1.476 10.246 1.00 91.00 106 MET A C 1
ATOM 806 O O . MET A 1 106 ? 9.969 -2.214 10.839 1.00 91.00 106 MET A O 1
ATOM 810 N N . HIS A 1 107 ? 11.422 -0.509 10.886 1.00 92.94 107 HIS A N 1
ATOM 811 C CA . HIS A 1 107 ? 11.243 -0.232 12.312 1.00 92.94 107 HIS A CA 1
ATOM 812 C C . HIS A 1 107 ? 9.915 0.474 12.621 1.00 92.94 107 HIS A C 1
ATOM 814 O O . HIS A 1 107 ? 9.262 0.144 13.609 1.00 92.94 107 HIS A O 1
ATOM 820 N N . TYR A 1 108 ? 9.523 1.452 11.797 1.00 92.50 108 TYR A N 1
ATOM 821 C CA . TYR A 1 108 ? 8.317 2.259 12.030 1.00 92.50 108 TYR A CA 1
ATOM 822 C C . TYR A 1 108 ? 7.063 1.725 11.328 1.00 92.50 108 TYR A C 1
ATOM 824 O O . TYR A 1 108 ? 5.955 2.040 11.755 1.00 92.50 108 TYR A O 1
ATOM 832 N N . VAL A 1 109 ? 7.229 0.938 10.266 1.00 90.94 109 VAL A N 1
ATOM 833 C CA . VAL A 1 109 ? 6.155 0.392 9.430 1.00 90.94 109 VAL A CA 1
ATOM 834 C C . VAL A 1 109 ? 6.418 -1.109 9.228 1.00 90.94 109 VAL A C 1
ATOM 836 O O . VAL A 1 109 ? 7.123 -1.493 8.293 1.00 90.94 109 VAL A O 1
ATOM 839 N N . PRO A 1 110 ? 5.894 -1.982 10.108 1.00 81.06 110 PRO A N 1
ATOM 840 C CA . PRO A 1 110 ? 6.207 -3.413 10.113 1.00 81.06 110 PRO A CA 1
ATOM 841 C C . PRO A 1 110 ? 5.682 -4.175 8.884 1.00 81.06 110 PRO A C 1
ATOM 843 O O . PRO A 1 110 ? 6.089 -5.315 8.662 1.00 81.06 110 PRO A O 1
ATOM 846 N N . GLU A 1 111 ? 4.801 -3.580 8.071 1.00 85.00 111 GLU A N 1
ATOM 847 C CA . GLU A 1 111 ? 4.396 -4.154 6.782 1.00 85.00 111 GLU A CA 1
ATOM 848 C C . GLU A 1 111 ? 5.465 -4.006 5.684 1.00 85.00 111 GLU A C 1
ATOM 850 O O . GLU A 1 111 ? 5.383 -4.682 4.654 1.00 85.00 111 GLU A O 1
ATOM 855 N N . VAL A 1 112 ? 6.475 -3.148 5.881 1.00 89.94 112 VAL A N 1
ATOM 856 C CA . VAL A 1 112 ? 7.569 -2.965 4.920 1.00 89.94 112 VAL A CA 1
ATOM 857 C C . VAL A 1 112 ? 8.530 -4.150 5.001 1.00 89.94 112 VAL A C 1
ATOM 859 O O . VAL A 1 112 ? 9.126 -4.424 6.039 1.00 89.94 112 VAL A O 1
ATOM 862 N N . LYS A 1 113 ? 8.702 -4.841 3.873 1.00 89.00 113 LYS A N 1
ATOM 863 C CA . LYS A 1 113 ? 9.609 -5.984 3.691 1.00 89.00 113 LYS A CA 1
ATOM 864 C C . LYS A 1 113 ? 10.886 -5.632 2.934 1.00 89.00 113 LYS A C 1
ATOM 866 O O . LYS A 1 113 ? 11.819 -6.427 2.953 1.00 89.00 113 LYS A O 1
ATOM 871 N N . GLY A 1 114 ? 10.934 -4.479 2.271 1.00 90.25 114 GLY A N 1
ATOM 872 C CA . GLY A 1 114 ? 12.124 -4.048 1.545 1.00 90.25 114 GLY A CA 1
ATOM 873 C C . GLY A 1 114 ? 11.940 -2.736 0.797 1.00 90.25 114 GLY A C 1
ATOM 874 O O . GLY A 1 114 ? 10.845 -2.172 0.742 1.00 90.25 114 GLY A O 1
ATOM 875 N N . VAL A 1 115 ? 13.034 -2.251 0.212 1.00 91.81 115 VAL A N 1
ATOM 876 C CA . VAL A 1 115 ? 13.072 -1.010 -0.570 1.00 91.81 115 VAL A CA 1
ATOM 877 C C . VAL A 1 115 ? 13.746 -1.253 -1.920 1.00 91.81 115 VAL A C 1
ATOM 879 O O . VAL A 1 115 ? 14.794 -1.897 -1.998 1.00 91.81 115 VAL A O 1
ATOM 882 N N . GLU A 1 116 ? 13.193 -0.680 -2.984 1.00 89.94 116 GLU A N 1
ATOM 883 C CA . GLU A 1 116 ? 13.782 -0.670 -4.328 1.00 89.94 116 GLU A CA 1
ATOM 884 C C . GLU A 1 116 ? 14.016 0.764 -4.802 1.00 89.94 116 GLU A C 1
ATOM 886 O O . GLU A 1 116 ? 13.195 1.649 -4.562 1.00 89.94 116 GLU A O 1
ATOM 891 N N . GLN A 1 117 ? 15.148 0.999 -5.469 1.00 86.56 117 GLN A N 1
ATOM 892 C CA . GLN A 1 117 ? 15.434 2.299 -6.062 1.00 86.56 117 GLN A CA 1
ATOM 893 C C . GLN A 1 117 ? 14.868 2.341 -7.479 1.00 86.56 117 GLN A C 1
ATOM 895 O O . GLN A 1 117 ? 15.218 1.508 -8.312 1.00 86.56 117 GLN A O 1
ATOM 900 N N . GLU A 1 118 ? 14.013 3.321 -7.749 1.00 85.62 118 GLU A N 1
ATOM 901 C CA . GLU A 1 118 ? 13.548 3.609 -9.102 1.00 85.62 118 GLU A CA 1
ATOM 902 C C . GLU A 1 118 ? 14.580 4.508 -9.798 1.00 85.62 118 GLU A C 1
ATOM 904 O O . GLU A 1 118 ? 14.884 5.602 -9.312 1.00 85.62 118 GLU A O 1
ATOM 909 N N . MET A 1 119 ? 15.157 4.018 -10.898 1.00 70.62 119 MET A N 1
ATOM 910 C CA . MET A 1 119 ? 16.017 4.796 -11.796 1.00 70.62 119 MET A CA 1
ATOM 911 C C . MET A 1 119 ? 15.180 5.238 -12.999 1.00 70.62 119 MET A C 1
ATOM 913 O O . MET A 1 119 ? 14.460 4.422 -13.576 1.00 70.62 119 MET A O 1
ATOM 917 N N . ASP A 1 120 ? 15.234 6.521 -13.367 1.00 67.75 120 ASP A N 1
ATOM 918 C CA . ASP A 1 120 ? 14.528 6.991 -14.558 1.00 67.75 120 ASP A CA 1
ATOM 919 C C . ASP A 1 120 ? 15.292 6.541 -15.812 1.00 67.75 120 ASP A C 1
ATOM 921 O O . ASP A 1 120 ? 16.518 6.595 -15.860 1.00 67.75 120 ASP A O 1
ATOM 925 N N . ALA A 1 121 ? 14.576 6.250 -16.900 1.00 62.41 121 ALA A N 1
ATOM 926 C CA . ALA A 1 121 ? 15.169 5.941 -18.210 1.00 62.41 121 ALA A CA 1
ATOM 927 C C . ALA A 1 121 ? 16.068 7.062 -18.793 1.00 62.41 121 ALA A C 1
ATOM 929 O O . ALA A 1 121 ? 16.748 6.858 -19.791 1.00 62.41 121 ALA A O 1
ATOM 930 N N . LYS A 1 122 ? 16.070 8.261 -18.194 1.00 57.59 122 LYS A N 1
ATOM 931 C CA . LYS A 1 122 ? 16.953 9.379 -18.574 1.00 57.59 122 LYS A CA 1
ATOM 932 C C . LYS A 1 122 ? 18.325 9.322 -17.899 1.00 57.59 122 LYS A C 1
ATOM 934 O O . LYS A 1 122 ? 19.236 10.013 -18.344 1.00 57.59 122 LYS A O 1
ATOM 939 N N . ASP A 1 123 ? 18.464 8.513 -16.853 1.00 58.47 123 ASP A N 1
ATOM 940 C CA . ASP A 1 123 ? 19.716 8.336 -16.122 1.00 58.47 123 ASP A CA 1
ATOM 941 C C . ASP A 1 123 ? 20.586 7.227 -16.759 1.00 58.47 123 ASP A C 1
ATOM 943 O O . ASP A 1 123 ? 21.808 7.265 -16.635 1.00 58.47 123 ASP A O 1
ATOM 947 N N . GLU A 1 124 ? 19.989 6.303 -17.532 1.00 56.59 124 GLU A N 1
ATOM 948 C CA . GLU A 1 124 ? 20.704 5.273 -18.319 1.00 56.59 124 GLU A CA 1
ATOM 949 C C . GLU A 1 124 ? 21.554 5.863 -19.460 1.00 56.59 124 GLU A C 1
ATOM 951 O O . GLU A 1 124 ? 22.640 5.363 -19.758 1.00 56.59 124 GLU A O 1
ATOM 956 N N . GLU A 1 125 ? 21.108 6.954 -20.092 1.00 55.22 125 GLU A N 1
ATOM 957 C CA . GLU A 1 125 ? 21.851 7.595 -21.191 1.00 55.22 125 GLU A CA 1
ATOM 958 C C . GLU A 1 125 ? 23.089 8.370 -20.698 1.00 55.22 125 GLU A C 1
ATOM 960 O O . GLU A 1 125 ? 24.018 8.606 -21.473 1.00 55.22 125 GLU A O 1
ATOM 965 N N . ALA A 1 126 ? 23.140 8.728 -19.409 1.00 53.75 126 ALA A N 1
ATOM 966 C CA . ALA A 1 126 ? 24.251 9.470 -18.813 1.00 53.75 126 ALA A CA 1
ATOM 967 C C . ALA A 1 126 ? 25.446 8.579 -18.421 1.00 53.75 126 ALA A C 1
ATOM 969 O O . ALA A 1 126 ? 26.577 9.069 -18.383 1.00 53.75 126 ALA A O 1
ATOM 970 N N . GLU A 1 127 ? 25.242 7.278 -18.177 1.00 51.88 127 GLU A N 1
ATOM 971 C CA . GLU A 1 127 ? 26.348 6.350 -17.889 1.00 51.88 127 GLU A CA 1
ATOM 972 C C . GLU A 1 127 ? 27.099 5.894 -19.153 1.00 51.88 127 GLU A C 1
ATOM 974 O O . GLU A 1 127 ? 28.292 5.596 -19.079 1.00 51.88 127 GLU A O 1
ATOM 979 N N . LEU A 1 128 ? 26.469 5.916 -20.338 1.00 51.25 128 LEU A N 1
ATOM 980 C CA . LEU A 1 128 ? 27.132 5.533 -21.595 1.00 51.25 128 LEU A CA 1
ATOM 981 C C . LEU A 1 128 ? 27.928 6.659 -22.279 1.00 51.25 128 LEU A C 1
ATOM 983 O O . LEU A 1 128 ? 28.722 6.372 -23.174 1.00 51.25 128 LEU A O 1
ATOM 987 N N . SER A 1 129 ? 27.778 7.923 -21.866 1.00 51.25 129 SER A N 1
ATOM 988 C CA . SER A 1 129 ? 28.537 9.049 -22.441 1.00 51.25 129 SER A CA 1
ATOM 989 C C . SER A 1 129 ? 29.755 9.490 -21.616 1.00 51.25 129 SER A C 1
ATOM 991 O O . SER A 1 129 ? 30.457 10.408 -22.027 1.00 51.25 129 SER A O 1
ATOM 993 N N . GLY A 1 130 ? 30.013 8.874 -20.456 1.00 53.09 130 GLY A N 1
ATOM 994 C CA . GLY A 1 130 ? 31.061 9.300 -19.513 1.00 53.09 130 GLY A CA 1
ATOM 995 C C . GLY A 1 130 ? 32.409 8.575 -19.618 1.00 53.09 130 GLY A C 1
ATOM 996 O O . GLY A 1 130 ? 33.310 8.873 -18.841 1.00 53.09 130 GLY A O 1
ATOM 997 N N . GLN A 1 131 ? 32.573 7.626 -20.544 1.00 50.62 131 GLN A N 1
ATOM 998 C CA . GLN A 1 131 ? 33.799 6.825 -20.688 1.00 50.62 131 GLN A CA 1
ATOM 999 C C . GLN A 1 131 ? 34.621 7.221 -21.924 1.00 50.62 131 GLN A C 1
ATOM 1001 O O . GLN A 1 131 ? 34.976 6.383 -22.742 1.00 50.62 131 GLN A O 1
ATOM 1006 N N . VAL A 1 132 ? 34.924 8.512 -22.065 1.00 46.41 132 VAL A N 1
ATOM 1007 C CA . VAL A 1 132 ? 36.052 9.013 -22.870 1.00 46.41 132 VAL A CA 1
ATOM 1008 C C . VAL A 1 132 ? 36.504 10.370 -22.325 1.00 46.41 132 VAL A C 1
ATOM 1010 O O . VAL A 1 132 ? 36.051 11.407 -22.792 1.00 46.41 132 VAL A O 1
ATOM 1013 N N . GLU A 1 133 ? 37.385 10.343 -21.327 1.00 41.31 133 GLU A N 1
ATOM 1014 C CA . GLU A 1 133 ? 38.656 11.095 -21.303 1.00 41.31 133 GLU A CA 1
ATOM 1015 C C . GLU A 1 133 ? 39.589 10.527 -20.224 1.00 41.31 133 GLU A C 1
ATOM 1017 O O . GLU A 1 133 ? 39.112 10.255 -19.098 1.00 41.31 133 GLU A O 1
#

Organism: Pisum sativum (NCBI:txid3888)

Foldseek 3Di:
DDDDDDDDPDDPPPDDDPPDDPVVVVVVVVVVVVVVVVVPPPPDPPPPPDPPVPLDDDPPDDPVRNVVSVVVCVLVLEAEDEDDDPQNPDPVSVVVVQVVVQVVCCVVPVSRPGYDYDDDPVVVVVVVVPPDD

Secondary structure (DSSP, 8-state):
--------TT-------TT--HHHHHHHHHHHHHHHHHHT--SSS-TTS------S--TTS-HHHHHHHHHHHT--SEEEE---STTSS-HHHHHHHHHHHHHHHHHH-TT--EEEEPPPTTTHHHHSSS---

InterPro domains:
  IPR001075 NIF system FeS cluster assembly, NifU, C-terminal [PF01106] (70-116)
  IPR034904 Fe-S cluster assembly domain superfamily [G3DSA:3.30.300.130] (58-129)
  IPR034904 Fe-S cluster assembly domain superfamily [SSF117916] (53-121)
  IPR036498 Scaffold protein Nfu/NifU, N-terminal domain superfamily [SSF110836] (1-42)

Seq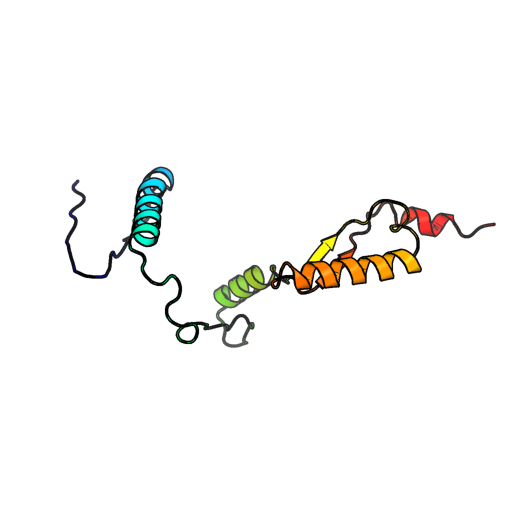uence (133 aa):
MFIQTQSTPNTESLMFHPNASWEFLKPEIFAAIMDFYSSGEPLFLDSQATASKDTAIHDDDSETVAMIKELLETHTGIVKLKMQGACSGCPSSSVTLKSGIENMLMHYVPEVKGVEQEMDAKDEEAELSGQVE